Protein AF-A0A7K2YWC9-F1 (afdb_monomer)

Structure (mmCIF, N/CA/C/O backbone):
data_AF-A0A7K2YWC9-F1
#
_entry.id   AF-A0A7K2YWC9-F1
#
loop_
_atom_site.group_PDB
_atom_site.id
_atom_site.type_symbol
_atom_site.label_atom_id
_atom_site.label_alt_id
_atom_site.label_comp_id
_atom_site.label_asym_id
_atom_site.label_entity_id
_atom_site.label_seq_id
_atom_site.pdbx_PDB_ins_code
_atom_site.Cartn_x
_atom_site.Cartn_y
_atom_site.Cartn_z
_atom_site.occupancy
_atom_site.B_iso_or_equiv
_atom_site.auth_seq_id
_atom_site.auth_comp_id
_atom_site.auth_asym_id
_atom_site.auth_atom_id
_atom_site.pdbx_PDB_model_num
ATOM 1 N N . MET A 1 1 ? -4.645 -14.696 -17.230 1.00 41.22 1 MET A N 1
ATOM 2 C CA . MET A 1 1 ? -3.518 -15.244 -16.454 1.00 41.22 1 MET A CA 1
ATOM 3 C C . MET A 1 1 ? -3.202 -14.187 -15.423 1.00 41.22 1 MET A C 1
ATOM 5 O O . MET A 1 1 ? -2.723 -13.139 -15.824 1.00 41.22 1 MET A O 1
ATOM 9 N N . SER A 1 2 ? -3.622 -14.380 -14.171 1.00 47.78 2 SER A N 1
ATOM 10 C CA . SER A 1 2 ? -3.241 -13.473 -13.084 1.00 47.78 2 SER A CA 1
ATOM 11 C C . SER A 1 2 ? -1.740 -13.617 -12.882 1.00 47.78 2 SER A C 1
ATOM 13 O O . SER A 1 2 ? -1.262 -14.718 -12.600 1.00 47.78 2 SER A O 1
ATOM 15 N N . ASP A 1 3 ? -1.012 -12.541 -13.145 1.00 54.66 3 ASP A N 1
ATOM 16 C CA . ASP A 1 3 ? 0.440 -12.462 -13.034 1.00 54.66 3 ASP A CA 1
ATOM 17 C C . ASP A 1 3 ? 0.796 -12.364 -11.543 1.00 54.66 3 ASP A C 1
ATOM 19 O O . ASP A 1 3 ? 1.062 -11.297 -11.001 1.00 54.66 3 ASP A O 1
ATOM 23 N N . ARG A 1 4 ? 0.694 -13.497 -10.834 1.00 62.97 4 ARG A N 1
ATOM 24 C CA . ARG A 1 4 ? 1.035 -13.622 -9.405 1.00 62.97 4 ARG A CA 1
ATOM 25 C C . ARG A 1 4 ? 2.544 -13.749 -9.201 1.00 62.97 4 ARG A C 1
ATOM 27 O O . ARG A 1 4 ? 2.994 -14.558 -8.393 1.00 62.97 4 ARG A O 1
ATOM 34 N N . ASP A 1 5 ? 3.338 -13.013 -9.970 1.00 70.31 5 ASP A N 1
ATOM 35 C CA . ASP A 1 5 ? 4.786 -13.071 -9.851 1.00 70.31 5 ASP A CA 1
ATOM 36 C C . ASP A 1 5 ? 5.206 -12.388 -8.534 1.00 70.31 5 ASP A C 1
ATOM 38 O O . ASP A 1 5 ? 5.090 -11.167 -8.404 1.00 70.31 5 ASP A O 1
ATOM 42 N N . PRO A 1 6 ? 5.727 -13.118 -7.527 1.00 63.03 6 PRO A N 1
ATOM 43 C CA . PRO A 1 6 ? 6.092 -12.528 -6.231 1.00 63.03 6 PRO A CA 1
ATOM 44 C C . PRO A 1 6 ? 7.271 -11.546 -6.343 1.00 63.03 6 PRO A C 1
ATOM 46 O O . PRO A 1 6 ? 7.540 -10.766 -5.429 1.00 63.03 6 PRO A O 1
ATOM 49 N N . ASN A 1 7 ? 7.969 -11.561 -7.483 1.00 75.56 7 ASN A N 1
ATOM 50 C CA . ASN A 1 7 ? 9.014 -10.604 -7.833 1.00 75.56 7 ASN A CA 1
ATOM 51 C C . ASN A 1 7 ? 8.458 -9.284 -8.390 1.00 75.56 7 ASN A C 1
ATOM 53 O O . ASN A 1 7 ? 9.206 -8.307 -8.508 1.00 75.56 7 ASN A O 1
ATOM 57 N N . ALA A 1 8 ? 7.177 -9.244 -8.762 1.00 84.69 8 ALA A N 1
ATOM 58 C CA . ALA A 1 8 ? 6.521 -8.044 -9.262 1.00 84.69 8 ALA A CA 1
ATOM 59 C C . ALA A 1 8 ? 6.224 -7.043 -8.136 1.00 84.69 8 ALA A C 1
ATOM 61 O O . ALA A 1 8 ? 6.131 -5.847 -8.414 1.00 84.69 8 ALA A O 1
ATOM 62 N N . VAL A 1 9 ? 6.141 -7.510 -6.884 1.00 91.06 9 VAL A N 1
ATOM 63 C CA . VAL A 1 9 ? 5.909 -6.684 -5.693 1.00 91.06 9 VAL A CA 1
ATOM 64 C C . VAL A 1 9 ? 7.198 -6.541 -4.883 1.00 91.06 9 VAL A C 1
ATOM 66 O O . VAL A 1 9 ? 7.804 -7.523 -4.455 1.00 91.06 9 VAL A O 1
ATOM 69 N N . VAL A 1 10 ? 7.612 -5.299 -4.651 1.00 92.94 10 VAL A N 1
ATOM 70 C CA . VAL A 1 10 ? 8.792 -4.914 -3.871 1.00 92.94 10 VAL A CA 1
ATOM 71 C C . VAL A 1 10 ? 8.318 -4.226 -2.597 1.00 92.94 10 VAL A C 1
ATOM 73 O O . VAL A 1 10 ? 7.639 -3.207 -2.665 1.00 92.94 10 VAL A O 1
ATOM 76 N N . LEU A 1 11 ? 8.684 -4.731 -1.423 1.00 93.75 11 LEU A N 1
ATOM 77 C CA . LEU A 1 11 ? 8.406 -4.027 -0.171 1.00 93.75 11 LEU A CA 1
ATOM 78 C C . LEU A 1 11 ? 9.482 -2.962 0.062 1.00 93.75 11 LEU A C 1
ATOM 80 O O . LEU A 1 11 ? 10.630 -3.295 0.343 1.00 93.75 11 LEU A O 1
ATOM 84 N N . LEU A 1 12 ? 9.128 -1.686 -0.079 1.00 92.44 12 LEU A N 1
ATOM 85 C CA . LEU A 1 12 ? 10.070 -0.571 0.049 1.00 92.44 12 LEU A CA 1
ATOM 86 C C . LEU A 1 12 ? 10.277 -0.201 1.514 1.00 92.44 12 LEU A C 1
ATOM 88 O O . LEU A 1 12 ? 11.411 -0.119 1.981 1.00 92.44 12 LEU A O 1
ATOM 92 N N . THR A 1 13 ? 9.181 -0.024 2.251 1.00 93.31 13 THR A N 1
ATOM 93 C CA . THR A 1 13 ? 9.216 0.255 3.688 1.00 93.31 13 THR A CA 1
ATOM 94 C C . THR A 1 13 ? 8.144 -0.518 4.426 1.00 93.31 13 THR A C 1
ATOM 96 O O . THR A 1 13 ? 7.063 -0.783 3.904 1.00 93.31 13 THR A O 1
ATOM 99 N N . ASN A 1 14 ? 8.453 -0.871 5.670 1.00 92.19 14 ASN A N 1
ATOM 100 C CA . ASN A 1 14 ? 7.528 -1.538 6.570 1.00 92.19 14 ASN A CA 1
ATOM 101 C C . ASN A 1 14 ? 7.809 -1.058 7.995 1.00 92.19 14 ASN A C 1
ATOM 103 O O . ASN A 1 14 ? 8.750 -1.513 8.645 1.00 92.19 14 ASN A O 1
ATOM 107 N N . ARG A 1 15 ? 7.047 -0.062 8.445 1.00 90.88 15 ARG A N 1
ATOM 108 C CA . ARG A 1 15 ? 7.207 0.552 9.764 1.00 90.88 15 ARG A CA 1
ATOM 109 C C . ARG A 1 15 ? 6.432 -0.235 10.809 1.00 90.88 15 ARG A C 1
ATOM 111 O O . ARG A 1 15 ? 5.474 -0.937 10.502 1.00 90.88 15 ARG A O 1
ATOM 118 N N . THR A 1 16 ? 6.835 -0.109 12.066 1.00 87.88 16 THR A N 1
ATOM 119 C CA . THR A 1 16 ? 6.149 -0.766 13.181 1.00 87.88 16 THR A CA 1
ATOM 120 C C . THR A 1 16 ? 4.715 -0.260 13.290 1.00 87.88 16 THR A C 1
ATOM 122 O O . THR A 1 16 ? 4.476 0.943 13.380 1.00 87.88 16 THR A O 1
ATOM 125 N N . SER A 1 17 ? 3.745 -1.170 13.288 1.00 86.69 17 SER A N 1
ATOM 126 C CA . SER A 1 17 ? 2.332 -0.842 13.495 1.00 86.69 17 SER A CA 1
ATOM 127 C C . SER A 1 17 ? 1.612 -2.026 14.127 1.00 86.69 17 SER A C 1
ATOM 129 O O . SER A 1 17 ? 0.953 -2.822 13.460 1.00 86.69 17 SER A O 1
ATOM 131 N N . SER A 1 18 ? 1.700 -2.116 15.454 1.00 82.94 18 SER A N 1
ATOM 132 C CA . SER A 1 18 ? 1.107 -3.198 16.251 1.00 82.94 18 SER A CA 1
ATOM 133 C C . SER A 1 18 ? -0.414 -3.326 16.107 1.00 82.94 18 SER A C 1
ATOM 135 O O . SER A 1 18 ? -0.955 -4.402 16.333 1.00 82.94 18 SER A O 1
ATOM 137 N N . ARG A 1 19 ? -1.110 -2.253 15.702 1.00 84.25 19 ARG A N 1
ATOM 138 C CA . ARG A 1 19 ? -2.569 -2.244 15.489 1.00 84.25 19 ARG A CA 1
ATOM 139 C C . ARG A 1 19 ? -3.013 -3.137 14.323 1.00 84.25 19 ARG A C 1
ATOM 141 O O . ARG A 1 19 ? -4.112 -3.683 14.367 1.00 84.25 19 ARG A O 1
ATOM 148 N N . ILE A 1 20 ? -2.174 -3.257 13.296 1.00 87.62 20 ILE A N 1
ATOM 149 C CA . ILE A 1 20 ? -2.504 -3.926 12.027 1.00 87.62 20 ILE A CA 1
ATOM 150 C C . ILE A 1 20 ? -1.597 -5.131 11.740 1.00 87.62 20 ILE A C 1
ATOM 152 O O . ILE A 1 20 ? -1.971 -5.999 10.958 1.00 87.62 20 ILE A O 1
ATOM 156 N N . SER A 1 21 ? -0.452 -5.211 12.423 1.00 88.62 21 SER A N 1
ATOM 157 C CA . SER A 1 21 ? 0.516 -6.305 12.338 1.00 88.62 21 SER A CA 1
ATOM 158 C C . SER A 1 21 ? -0.039 -7.623 12.876 1.00 88.62 21 SER A C 1
ATOM 160 O O . SER A 1 21 ? -0.659 -7.655 13.942 1.00 88.62 21 SER A O 1
ATOM 162 N N . THR A 1 22 ? 0.281 -8.732 12.204 1.00 85.38 22 THR A N 1
ATOM 163 C CA . THR A 1 22 ? -0.023 -10.077 12.718 1.00 85.38 22 THR A CA 1
ATOM 164 C C . THR A 1 22 ? 0.804 -10.477 13.948 1.00 85.38 22 THR A C 1
ATOM 166 O O . THR A 1 22 ? 0.391 -11.359 14.698 1.00 85.38 22 THR A O 1
ATOM 169 N N . SER A 1 23 ? 1.967 -9.855 14.165 1.00 78.81 23 SER A N 1
ATOM 170 C CA . SER A 1 23 ? 2.953 -10.243 15.193 1.00 78.81 23 SER A CA 1
ATOM 171 C C . SER A 1 23 ? 3.300 -9.104 16.162 1.00 78.81 23 SER A C 1
ATOM 173 O O . SER A 1 23 ? 4.221 -9.230 16.966 1.00 78.81 23 SER A O 1
ATOM 175 N N . GLY A 1 24 ? 2.565 -7.987 16.110 1.00 75.62 24 GLY A N 1
ATOM 176 C CA . GLY A 1 24 ? 2.771 -6.829 16.988 1.00 75.62 24 GLY A CA 1
ATOM 177 C C . GLY A 1 24 ? 4.020 -5.993 16.669 1.00 75.62 24 GLY A C 1
ATOM 178 O O . GLY A 1 24 ? 4.391 -5.137 17.471 1.00 75.62 24 GLY A O 1
ATOM 179 N N . GLY A 1 25 ? 4.654 -6.228 15.516 1.00 84.19 25 GLY A N 1
ATOM 180 C CA . GLY A 1 25 ? 5.875 -5.560 15.064 1.00 84.19 25 GLY A CA 1
ATOM 181 C C . GLY A 1 25 ? 5.656 -4.770 13.764 1.00 84.19 25 GLY A C 1
ATOM 182 O O . GLY A 1 25 ? 4.822 -3.856 13.759 1.00 84.19 25 GLY A O 1
ATOM 183 N N . PRO A 1 26 ? 6.399 -5.058 12.676 1.00 88.50 26 PRO A N 1
ATOM 184 C CA . PRO A 1 26 ? 6.203 -4.389 11.389 1.00 88.50 26 PRO A CA 1
ATOM 185 C C . PRO A 1 26 ? 4.749 -4.506 10.906 1.00 88.50 26 PRO A C 1
ATOM 187 O O . PRO A 1 26 ? 4.088 -5.514 11.158 1.00 88.50 26 PRO A O 1
ATOM 190 N N . ALA A 1 27 ? 4.245 -3.454 10.258 1.00 89.69 27 ALA A N 1
ATOM 191 C CA . ALA A 1 27 ? 2.861 -3.322 9.811 1.00 89.69 27 ALA A CA 1
ATOM 192 C C . ALA A 1 27 ? 2.399 -4.509 8.961 1.00 89.69 27 ALA A C 1
ATOM 194 O O . ALA A 1 27 ? 1.301 -5.016 9.176 1.00 89.69 27 ALA A O 1
ATOM 195 N N . LEU A 1 28 ? 3.243 -4.943 8.023 1.00 90.62 28 LEU A N 1
ATOM 196 C CA . LEU A 1 28 ? 2.999 -6.113 7.185 1.00 90.62 28 LEU A CA 1
ATOM 197 C C . LEU A 1 28 ? 3.742 -7.350 7.723 1.00 90.62 28 LEU A C 1
ATOM 199 O O . LEU A 1 28 ? 4.880 -7.199 8.184 1.00 90.62 28 LEU A O 1
ATOM 203 N N . PRO A 1 29 ? 3.156 -8.555 7.596 1.00 93.69 29 PRO A N 1
ATOM 204 C CA . PRO A 1 29 ? 1.845 -8.814 6.995 1.00 93.69 29 PRO A CA 1
ATOM 205 C C . PRO A 1 29 ? 0.685 -8.358 7.894 1.00 93.69 29 PRO A C 1
ATOM 207 O O . PRO A 1 29 ? 0.766 -8.410 9.128 1.00 93.69 29 PRO A O 1
ATOM 210 N N . LEU A 1 30 ? -0.388 -7.895 7.249 1.00 92.25 30 LEU A N 1
ATOM 211 C CA . LEU A 1 30 ? -1.623 -7.517 7.924 1.00 92.25 30 LEU A CA 1
ATOM 212 C C . LEU A 1 30 ? -2.282 -8.750 8.540 1.00 92.25 30 LEU A C 1
ATOM 214 O O . LEU A 1 30 ? -2.325 -9.813 7.920 1.00 92.25 30 LEU A O 1
ATOM 218 N N . ARG A 1 31 ? -2.845 -8.592 9.739 1.00 90.50 31 ARG A N 1
ATOM 219 C CA . ARG A 1 31 ? -3.710 -9.619 10.333 1.00 90.50 31 ARG A CA 1
ATOM 220 C C . ARG A 1 31 ? -5.027 -9.761 9.561 1.00 90.50 31 ARG A C 1
ATOM 222 O O . ARG A 1 31 ? -5.475 -8.837 8.880 1.00 90.50 31 ARG A O 1
ATOM 229 N N . ASP A 1 32 ? -5.666 -10.912 9.709 1.00 88.00 32 ASP A N 1
ATOM 230 C CA . ASP A 1 32 ? -6.983 -11.195 9.148 1.00 88.00 32 ASP A CA 1
ATOM 231 C C . ASP A 1 32 ? -8.111 -10.350 9.775 1.00 88.00 32 ASP A C 1
ATOM 233 O O . ASP A 1 32 ? -7.954 -9.708 10.816 1.00 88.00 32 ASP A O 1
ATOM 237 N N . ALA A 1 33 ? -9.262 -10.338 9.092 1.00 87.56 33 ALA A N 1
ATOM 238 C CA . ALA A 1 33 ? -1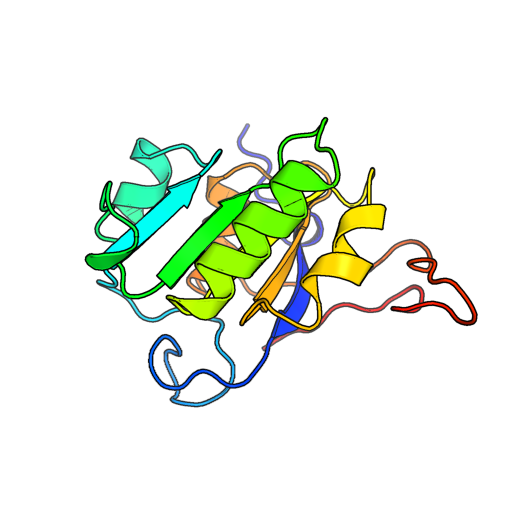0.516 -9.712 9.529 1.00 87.56 33 ALA A CA 1
ATOM 239 C C . ALA A 1 33 ? -10.470 -8.192 9.812 1.00 87.56 33 ALA A C 1
ATOM 241 O O . ALA A 1 33 ? -11.399 -7.653 10.415 1.00 87.56 33 ALA A O 1
ATOM 242 N N . LEU A 1 34 ? -9.433 -7.485 9.352 1.00 92.88 34 LEU A N 1
ATOM 243 C CA . LEU A 1 34 ? -9.357 -6.024 9.429 1.00 92.88 34 LEU A CA 1
ATOM 244 C C . LEU A 1 34 ? -10.447 -5.344 8.594 1.00 92.88 34 LEU A C 1
ATOM 246 O O . LEU A 1 34 ? -10.849 -5.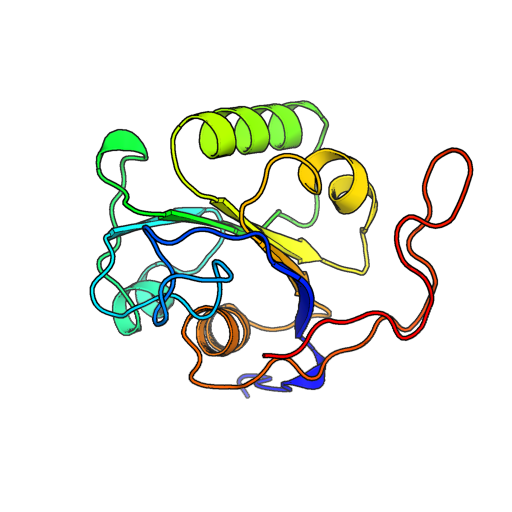847 7.542 1.00 92.88 34 LEU A O 1
ATOM 250 N N . ARG A 1 35 ? -10.876 -4.157 9.033 1.00 95.81 35 ARG A N 1
ATOM 251 C CA . ARG A 1 35 ? -11.669 -3.239 8.209 1.00 95.81 35 ARG A CA 1
ATOM 252 C C . ARG A 1 35 ? -10.724 -2.428 7.329 1.00 95.81 35 ARG A C 1
ATOM 254 O O . ARG A 1 35 ? -9.882 -1.700 7.851 1.00 95.81 35 ARG A O 1
ATOM 261 N N . VAL A 1 36 ? -10.834 -2.562 6.013 1.00 95.50 36 VAL A N 1
ATOM 262 C CA . VAL A 1 36 ? -9.911 -1.943 5.055 1.00 95.50 36 VAL A CA 1
ATOM 263 C C . VAL A 1 36 ? -10.653 -0.930 4.204 1.00 95.50 36 VAL A C 1
ATOM 265 O O . VAL A 1 36 ? -11.637 -1.267 3.549 1.00 95.50 36 VAL A O 1
ATOM 268 N N . TYR A 1 37 ? -10.156 0.301 4.189 1.00 96.44 37 TYR A N 1
ATOM 269 C CA . TYR A 1 37 ? -10.545 1.283 3.184 1.00 96.44 37 TYR A CA 1
ATOM 270 C C . TYR A 1 37 ? -9.647 1.121 1.958 1.00 96.44 37 TYR A C 1
ATOM 272 O O . TYR A 1 37 ? -8.429 1.058 2.112 1.00 96.44 37 TYR A O 1
ATOM 280 N N . THR A 1 38 ? -10.217 1.039 0.757 1.00 95.31 38 THR A N 1
ATOM 281 C CA . THR A 1 38 ? -9.447 0.802 -0.473 1.00 95.31 38 THR A CA 1
ATOM 282 C C . THR A 1 38 ? -9.665 1.891 -1.512 1.00 95.31 38 THR A C 1
ATOM 284 O O . THR A 1 38 ? -10.812 2.212 -1.814 1.00 95.31 38 THR A O 1
ATOM 287 N N . GLU A 1 39 ? -8.593 2.364 -2.150 1.00 93.50 39 GLU A N 1
ATOM 288 C CA . GLU A 1 39 ? -8.678 3.217 -3.345 1.00 93.50 39 GLU A CA 1
ATOM 289 C C . GLU A 1 39 ? -7.886 2.612 -4.500 1.00 93.50 39 GLU A C 1
ATOM 291 O O . GLU A 1 39 ? -6.771 2.125 -4.313 1.00 93.50 39 GLU A O 1
ATOM 296 N N . HIS A 1 40 ? -8.485 2.634 -5.696 1.00 91.88 40 HIS A N 1
ATOM 297 C CA . HIS A 1 40 ? -7.922 2.080 -6.936 1.00 91.88 40 HIS A CA 1
ATOM 298 C C . HIS A 1 40 ? -7.490 0.602 -6.862 1.00 91.88 40 HIS A C 1
ATOM 300 O O . HIS A 1 40 ? -6.719 0.142 -7.701 1.00 91.88 40 HIS A O 1
ATOM 306 N N . VAL A 1 41 ? -8.021 -0.137 -5.888 1.00 92.44 41 VAL A N 1
ATOM 307 C CA . VAL A 1 41 ? -7.934 -1.595 -5.759 1.00 92.44 41 VAL A CA 1
ATOM 308 C C . VAL A 1 41 ? -9.333 -2.157 -5.999 1.00 92.44 41 VAL A C 1
ATOM 310 O O . VAL A 1 41 ? -10.310 -1.607 -5.486 1.00 92.44 41 VAL A O 1
ATOM 313 N N . ASP A 1 42 ? -9.454 -3.242 -6.764 1.00 92.56 42 ASP A N 1
ATOM 314 C CA . ASP A 1 42 ? -10.737 -3.906 -6.987 1.00 92.56 42 ASP A CA 1
ATOM 315 C C . ASP A 1 42 ? -11.335 -4.401 -5.658 1.00 92.56 42 ASP A C 1
ATOM 317 O O . ASP A 1 42 ? -10.821 -5.314 -5.002 1.00 92.56 42 ASP A O 1
ATOM 321 N N . THR A 1 43 ? -12.466 -3.806 -5.274 1.00 92.69 43 THR A N 1
ATOM 322 C CA . THR A 1 43 ? -13.180 -4.122 -4.034 1.00 92.69 43 THR A CA 1
ATOM 323 C C . THR A 1 43 ? -13.565 -5.597 -3.939 1.00 92.69 43 THR A C 1
ATOM 325 O O . THR A 1 43 ? -13.434 -6.187 -2.873 1.00 92.69 43 THR A O 1
ATOM 328 N N . LYS A 1 44 ? -13.954 -6.244 -5.046 1.00 93.00 44 LYS A N 1
ATOM 329 C CA . LYS A 1 44 ? -14.335 -7.668 -5.047 1.00 93.00 44 LYS A CA 1
ATOM 330 C C . LYS A 1 44 ? -13.143 -8.585 -4.815 1.00 93.00 44 LYS A C 1
ATOM 332 O O . LYS A 1 44 ? -13.321 -9.735 -4.405 1.00 93.00 44 LYS A O 1
ATOM 337 N N . VAL A 1 45 ? -11.938 -8.129 -5.153 1.00 93.38 45 VAL A N 1
ATOM 338 C CA . VAL A 1 45 ? -10.705 -8.840 -4.814 1.00 93.38 45 VAL A CA 1
ATOM 339 C C . VAL A 1 45 ? -10.386 -8.597 -3.342 1.00 93.38 45 VAL A C 1
ATOM 341 O O . VAL A 1 45 ? -10.206 -9.568 -2.613 1.00 93.38 45 VAL A O 1
ATOM 344 N N . ALA A 1 46 ? -10.411 -7.343 -2.882 1.00 92.88 46 ALA A N 1
ATOM 345 C CA . ALA A 1 46 ? -10.120 -6.968 -1.495 1.00 92.88 46 ALA A CA 1
ATOM 346 C C . ALA A 1 46 ? -11.049 -7.641 -0.463 1.00 92.88 46 ALA A C 1
ATOM 348 O O . ALA A 1 46 ? -10.578 -8.115 0.573 1.00 92.88 46 ALA A O 1
ATOM 349 N N . GLU A 1 47 ? -12.339 -7.791 -0.777 1.00 94.69 47 GLU A N 1
ATOM 350 C CA . GLU A 1 47 ? -13.337 -8.496 0.047 1.00 94.69 47 GLU A CA 1
ATOM 351 C C . GLU A 1 47 ? -12.981 -9.971 0.325 1.00 94.69 47 GLU A C 1
ATOM 353 O O . GLU A 1 47 ? -13.492 -10.574 1.266 1.00 94.69 47 GLU A O 1
ATOM 358 N N . ARG A 1 48 ? -12.079 -10.578 -0.460 1.00 93.31 48 ARG A N 1
ATOM 359 C CA . ARG A 1 48 ? -11.589 -11.955 -0.234 1.00 93.31 48 ARG A CA 1
ATOM 360 C C . ARG A 1 48 ? -10.503 -12.045 0.840 1.00 93.31 48 ARG A C 1
ATOM 362 O O . ARG A 1 48 ? -10.081 -13.153 1.187 1.00 93.31 48 ARG A O 1
ATOM 369 N N . TYR A 1 49 ? -9.995 -10.904 1.298 1.00 92.88 49 TYR A N 1
ATOM 370 C CA . TYR A 1 49 ? -8.900 -10.798 2.262 1.00 92.88 49 TYR A CA 1
ATOM 371 C C . TYR A 1 49 ? -9.351 -10.109 3.550 1.00 92.88 49 TYR A C 1
ATOM 373 O O . TYR A 1 49 ? -8.892 -10.482 4.628 1.00 92.88 49 TYR A O 1
ATOM 381 N N . ALA A 1 50 ? -10.250 -9.128 3.446 1.00 94.06 50 ALA A N 1
ATOM 382 C CA . ALA A 1 50 ? -10.641 -8.276 4.559 1.00 94.06 50 ALA A CA 1
ATOM 383 C C . ALA A 1 50 ? -12.072 -7.733 4.420 1.00 94.06 50 ALA A C 1
ATOM 385 O O . ALA A 1 50 ? -12.740 -7.936 3.408 1.00 94.06 50 ALA A O 1
ATOM 386 N N . ILE A 1 51 ? -12.544 -7.025 5.447 1.00 95.75 51 ILE A N 1
ATOM 387 C CA . ILE A 1 51 ? -13.854 -6.368 5.442 1.00 95.75 51 ILE A CA 1
ATOM 388 C C . ILE A 1 51 ? -13.686 -4.997 4.786 1.00 95.75 51 ILE A C 1
ATOM 390 O O . ILE A 1 51 ? -13.107 -4.100 5.395 1.00 95.75 51 ILE A O 1
ATOM 394 N N . VAL A 1 52 ? -14.178 -4.810 3.561 1.00 95.50 52 VAL A N 1
ATOM 395 C CA . VAL A 1 52 ? -14.051 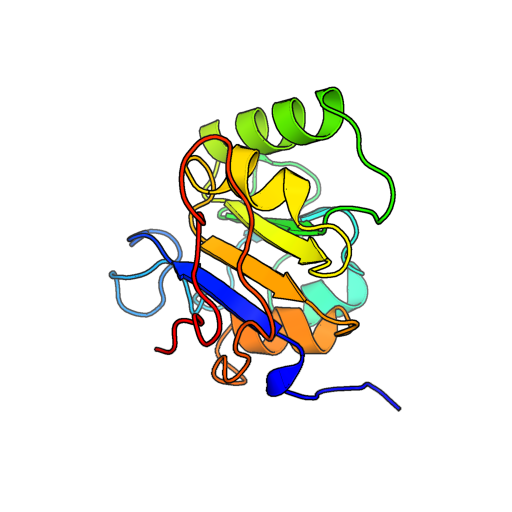-3.509 2.889 1.00 95.50 52 VAL A CA 1
ATOM 396 C C . VAL A 1 52 ? -15.059 -2.512 3.458 1.00 95.50 52 VAL A C 1
ATOM 398 O O . VAL A 1 52 ? -16.248 -2.808 3.581 1.00 95.50 52 VAL A O 1
ATOM 401 N N . VAL A 1 53 ? -14.571 -1.324 3.810 1.00 96.12 53 VAL A N 1
ATOM 402 C CA . VAL A 1 53 ? -15.381 -0.189 4.266 1.00 96.12 53 VAL A CA 1
ATOM 403 C C . VAL A 1 53 ? -15.240 0.982 3.299 1.00 96.12 53 VAL A C 1
ATOM 405 O O . VAL A 1 53 ? -14.209 1.146 2.652 1.00 96.12 53 VAL A O 1
ATOM 408 N N . THR A 1 54 ? -16.283 1.803 3.197 1.00 91.94 54 THR A N 1
ATOM 409 C CA . THR A 1 54 ? -16.326 2.955 2.280 1.00 91.94 54 THR A CA 1
ATOM 410 C C . THR A 1 54 ? -15.860 4.258 2.918 1.00 91.94 54 THR A C 1
ATOM 412 O O . THR A 1 54 ? -15.621 5.222 2.205 1.00 91.94 54 THR A O 1
ATOM 415 N N . GLU A 1 55 ? -15.730 4.295 4.243 1.00 93.31 55 GLU A N 1
ATOM 416 C CA . GLU A 1 55 ? -15.330 5.478 5.002 1.00 93.31 55 GLU A CA 1
ATOM 417 C C . GLU A 1 55 ? -14.004 5.212 5.714 1.00 93.31 55 GLU A C 1
ATOM 419 O O . GLU A 1 55 ? -13.852 4.205 6.410 1.00 93.31 55 GLU A O 1
ATOM 424 N N . VAL A 1 56 ? -13.053 6.141 5.590 1.00 93.19 56 VAL A N 1
ATOM 425 C CA . VAL A 1 56 ? -11.733 6.045 6.244 1.00 93.19 56 VAL A CA 1
ATOM 426 C C . VAL A 1 56 ? -11.873 5.966 7.768 1.00 93.19 56 VAL A C 1
ATOM 428 O O . VAL A 1 56 ? -11.122 5.249 8.423 1.00 93.19 56 VAL A O 1
ATOM 431 N N . ALA A 1 57 ? -12.861 6.661 8.339 1.00 92.00 57 ALA A N 1
ATOM 432 C CA . ALA A 1 57 ? -13.114 6.680 9.780 1.00 92.00 57 ALA A CA 1
ATOM 433 C C . ALA A 1 57 ? -13.494 5.304 10.360 1.00 92.00 57 ALA A C 1
ATOM 435 O O . ALA A 1 57 ? -13.231 5.044 11.533 1.00 92.00 57 ALA A O 1
ATOM 436 N N . ASP A 1 58 ? -14.076 4.422 9.543 1.00 92.94 58 ASP A N 1
ATOM 437 C CA . ASP A 1 58 ? -14.476 3.070 9.943 1.00 92.94 58 ASP A CA 1
ATOM 438 C C . ASP A 1 58 ? -13.392 2.015 9.669 1.00 92.94 58 ASP A C 1
ATOM 440 O O . ASP A 1 58 ? -13.613 0.825 9.928 1.00 92.94 58 ASP A O 1
ATOM 444 N N . ALA A 1 59 ? -12.252 2.424 9.107 1.00 95.50 59 ALA A N 1
ATOM 445 C CA . ALA A 1 59 ? -11.171 1.539 8.705 1.00 95.50 59 ALA A CA 1
ATOM 446 C C . ALA A 1 59 ? -10.132 1.355 9.818 1.00 95.50 59 ALA A C 1
ATOM 448 O O . ALA A 1 59 ? -9.751 2.286 10.527 1.00 95.50 59 ALA A O 1
ATOM 449 N N . ASP A 1 60 ? -9.613 0.137 9.935 1.00 94.44 60 ASP A N 1
ATOM 450 C CA . ASP A 1 60 ? -8.424 -0.149 10.736 1.00 94.44 60 ASP A CA 1
ATOM 451 C C . ASP A 1 60 ? -7.135 0.194 9.980 1.00 94.44 60 ASP A C 1
ATOM 453 O O . ASP A 1 60 ? -6.115 0.510 10.598 1.00 94.44 60 ASP A O 1
ATOM 457 N N . VAL A 1 61 ? -7.182 0.102 8.648 1.00 95.50 61 VAL A N 1
ATOM 458 C CA . VAL A 1 61 ? -6.071 0.361 7.729 1.00 95.50 61 VAL A CA 1
ATOM 459 C C . VAL A 1 61 ? -6.610 0.859 6.386 1.00 95.50 61 VAL A C 1
ATOM 461 O O . VAL A 1 61 ? -7.651 0.396 5.918 1.00 95.50 61 VAL A O 1
ATOM 464 N N . ALA A 1 62 ? -5.894 1.778 5.746 1.00 96.25 62 ALA A N 1
ATOM 465 C CA . ALA A 1 62 ? -6.156 2.175 4.366 1.00 96.25 62 ALA A CA 1
ATOM 466 C C . ALA A 1 62 ? -5.169 1.479 3.418 1.00 96.25 62 ALA A C 1
ATOM 468 O O . ALA A 1 62 ? -3.964 1.487 3.664 1.00 96.25 62 ALA A O 1
ATOM 469 N N . LEU A 1 63 ? -5.669 0.885 2.336 1.00 95.56 63 LEU A N 1
ATOM 470 C CA . LEU A 1 63 ? -4.883 0.308 1.250 1.00 95.56 63 LEU A CA 1
ATOM 471 C C . LEU A 1 63 ? -5.114 1.131 -0.019 1.00 95.56 63 LEU A C 1
ATOM 473 O O . LEU A 1 63 ? -6.163 1.038 -0.655 1.00 95.56 63 LEU A O 1
ATOM 477 N N . LEU A 1 64 ? -4.131 1.943 -0.383 1.00 94.81 64 LEU A N 1
ATOM 478 C CA . LEU A 1 64 ? -4.271 2.925 -1.454 1.00 94.81 64 LEU A CA 1
ATOM 479 C C . LEU A 1 64 ? -3.328 2.566 -2.597 1.00 94.81 64 LEU A C 1
ATOM 481 O O . LEU A 1 64 ? -2.110 2.533 -2.414 1.00 94.81 64 LEU A O 1
ATOM 485 N N . ARG A 1 65 ? -3.871 2.296 -3.786 1.00 92.94 65 ARG A N 1
ATOM 486 C CA . ARG A 1 65 ? -3.065 2.119 -4.995 1.00 92.94 65 ARG A CA 1
ATOM 487 C C . ARG A 1 65 ? -2.988 3.443 -5.737 1.00 92.94 65 ARG A C 1
ATOM 489 O O . ARG A 1 65 ? -4.008 4.015 -6.098 1.00 92.94 65 ARG A O 1
ATOM 496 N N . LEU A 1 66 ? -1.779 3.932 -5.990 1.00 90.44 66 LEU A N 1
ATOM 497 C CA . LEU A 1 66 ? -1.631 5.170 -6.742 1.00 90.44 66 LEU A CA 1
ATOM 498 C C . LEU A 1 66 ? -1.998 4.923 -8.211 1.00 90.44 66 LEU A C 1
ATOM 500 O O . LEU A 1 66 ? -1.479 3.981 -8.825 1.00 90.44 66 LEU A O 1
ATOM 504 N N . PRO A 1 67 ? -2.855 5.765 -8.809 1.00 84.44 67 PRO A N 1
ATOM 505 C CA . PRO A 1 67 ? -3.127 5.691 -10.233 1.00 84.44 67 PRO A CA 1
ATOM 506 C C . PRO A 1 67 ? -1.877 6.086 -11.028 1.00 84.44 67 PRO A C 1
ATOM 508 O O . PRO A 1 67 ? -1.035 6.859 -10.569 1.00 84.44 67 PRO A O 1
ATOM 511 N N . GLY A 1 68 ? -1.765 5.599 -12.268 1.00 73.44 68 GLY A N 1
ATOM 512 C CA . GLY A 1 68 ? -0.604 5.888 -13.118 1.00 73.44 68 GLY A CA 1
ATOM 513 C C . GLY A 1 68 ? -0.370 7.388 -13.345 1.00 73.44 68 GLY A C 1
ATOM 514 O O . GLY A 1 68 ? 0.776 7.814 -13.468 1.00 73.44 68 GLY A O 1
ATOM 515 N N . ALA A 1 69 ? -1.428 8.204 -13.362 1.00 76.00 69 ALA A N 1
ATOM 516 C CA . ALA A 1 69 ? -1.345 9.662 -13.367 1.00 76.00 69 ALA A CA 1
ATOM 517 C C . ALA A 1 69 ? -1.857 10.217 -12.031 1.00 76.00 69 ALA A C 1
ATOM 519 O O . ALA A 1 69 ? -3.041 10.101 -11.731 1.00 76.00 69 ALA A O 1
ATOM 520 N N . HIS A 1 70 ? -0.960 10.833 -11.267 1.00 80.75 70 HIS A N 1
ATOM 521 C CA . HIS A 1 70 ? -1.232 11.504 -9.998 1.00 80.75 70 HIS A CA 1
ATOM 522 C C . HIS A 1 70 ? -0.456 12.828 -9.962 1.00 80.75 70 HIS A C 1
ATOM 524 O O . HIS A 1 70 ? 0.585 12.964 -10.607 1.00 80.75 70 HIS A O 1
ATOM 530 N N . GLY A 1 71 ? -0.987 13.819 -9.250 1.00 84.00 71 GLY A N 1
ATOM 531 C CA . GLY A 1 71 ? -0.325 15.103 -9.003 1.00 84.00 71 GLY A CA 1
ATOM 532 C C . GLY A 1 71 ? -0.122 15.330 -7.508 1.00 84.00 71 GLY A C 1
ATOM 533 O O . GLY A 1 71 ? -0.563 14.516 -6.703 1.00 84.00 71 GLY A O 1
ATOM 534 N N . GLY A 1 72 ? 0.487 16.459 -7.133 1.00 84.44 72 GLY A N 1
ATOM 535 C CA . GLY A 1 72 ? 0.756 16.785 -5.723 1.00 84.44 72 GLY A CA 1
ATOM 536 C C . GLY A 1 72 ? -0.487 16.716 -4.829 1.00 84.44 72 GLY A C 1
ATOM 537 O O . GLY A 1 72 ? -0.433 16.110 -3.771 1.00 84.44 72 GLY A O 1
ATOM 538 N N . ALA A 1 73 ? -1.639 17.193 -5.312 1.00 87.50 73 ALA A N 1
ATOM 539 C CA . ALA A 1 73 ? -2.893 17.145 -4.554 1.00 87.50 73 ALA A CA 1
ATOM 540 C C . ALA A 1 73 ? -3.353 15.719 -4.188 1.00 87.50 73 ALA A C 1
ATOM 542 O O . ALA A 1 73 ? -4.011 15.531 -3.169 1.00 87.50 73 ALA A O 1
ATOM 543 N N . GLU A 1 74 ? -3.020 14.716 -5.008 1.00 89.75 74 GLU A N 1
ATOM 544 C CA . GLU A 1 74 ? -3.325 13.314 -4.695 1.00 89.75 74 GLU A CA 1
ATOM 545 C C . GLU A 1 74 ? -2.393 12.784 -3.600 1.00 89.75 74 GLU A C 1
ATOM 547 O O . GLU A 1 74 ? -2.829 12.078 -2.696 1.00 89.75 74 GLU A O 1
ATOM 552 N N . LEU A 1 75 ? -1.115 13.169 -3.646 1.00 90.00 75 LEU A N 1
ATOM 553 C CA . LEU A 1 75 ? -0.142 12.811 -2.615 1.00 90.00 75 LEU A CA 1
ATOM 554 C C . LEU A 1 75 ? -0.509 13.450 -1.274 1.00 90.00 75 LEU A C 1
ATOM 556 O O . LEU A 1 75 ? -0.541 12.744 -0.270 1.00 90.00 75 LEU A O 1
ATOM 560 N N . ASP A 1 76 ? -0.878 14.733 -1.272 1.00 91.62 76 ASP A N 1
ATOM 561 C CA . ASP A 1 76 ? -1.354 15.443 -0.079 1.00 91.62 76 ASP A CA 1
ATOM 562 C C . ASP A 1 76 ? -2.561 14.725 0.542 1.00 91.62 76 ASP A C 1
ATOM 564 O O . ASP A 1 76 ? -2.602 14.476 1.746 1.00 91.62 76 ASP A O 1
ATOM 568 N N . ARG A 1 77 ? -3.511 14.285 -0.293 1.00 92.00 77 ARG A N 1
ATOM 569 C CA . ARG A 1 77 ? -4.686 13.535 0.164 1.00 92.00 77 ARG A CA 1
ATOM 570 C C . ARG A 1 77 ? -4.313 12.189 0.791 1.00 92.00 77 ARG A C 1
ATOM 572 O O . ARG A 1 77 ? -4.880 11.809 1.814 1.00 92.00 77 ARG A O 1
ATOM 579 N N . ILE A 1 78 ? -3.368 11.459 0.201 1.00 92.62 78 ILE A N 1
ATOM 580 C CA . ILE A 1 78 ? -2.866 10.197 0.766 1.00 92.62 78 ILE A CA 1
ATOM 581 C C . ILE A 1 78 ? -2.182 10.452 2.114 1.00 92.62 78 ILE A C 1
ATOM 583 O O . ILE A 1 78 ? -2.368 9.675 3.052 1.00 92.62 78 ILE A O 1
ATOM 587 N N . VAL A 1 79 ? -1.424 11.544 2.234 1.00 93.19 79 VAL A N 1
ATOM 588 C CA . VAL A 1 79 ? -0.794 11.961 3.493 1.00 93.19 79 VAL A CA 1
ATOM 589 C C . VAL A 1 79 ? -1.848 12.274 4.562 1.00 93.19 79 VAL A C 1
ATOM 591 O O . VAL A 1 79 ? -1.710 11.807 5.694 1.00 93.19 79 VAL A O 1
ATOM 594 N N . ASP A 1 80 ? -2.934 12.964 4.210 1.00 93.62 80 ASP A N 1
ATOM 595 C CA . ASP A 1 80 ? -4.049 13.242 5.126 1.00 93.62 80 ASP A CA 1
ATOM 596 C C . ASP A 1 80 ? -4.736 11.952 5.617 1.00 93.62 80 ASP A C 1
ATOM 598 O O . ASP A 1 80 ? -5.051 11.803 6.805 1.00 93.62 80 ASP A O 1
ATOM 602 N N . ILE A 1 81 ? -4.925 10.969 4.728 1.00 93.62 81 ILE A N 1
ATOM 603 C CA . ILE A 1 81 ? -5.459 9.649 5.103 1.00 93.62 81 ILE A CA 1
ATOM 604 C C . ILE A 1 81 ? -4.486 8.931 6.046 1.00 93.62 81 ILE A C 1
ATOM 606 O O . ILE A 1 81 ? -4.906 8.406 7.081 1.00 93.62 81 ILE A O 1
ATOM 610 N N . ALA A 1 82 ? -3.186 8.963 5.738 1.00 92.88 82 ALA A N 1
ATOM 611 C CA . ALA A 1 82 ? -2.136 8.356 6.553 1.00 92.88 82 ALA A CA 1
ATOM 612 C C . ALA A 1 82 ? -1.999 8.987 7.947 1.00 92.88 82 ALA A C 1
ATOM 614 O O . ALA A 1 82 ? -1.573 8.312 8.887 1.00 92.88 82 ALA A O 1
ATOM 615 N N . ALA A 1 83 ? -2.404 10.249 8.107 1.00 92.69 83 ALA A N 1
ATOM 616 C CA . ALA A 1 83 ? -2.508 10.903 9.407 1.00 92.69 83 ALA A CA 1
ATOM 617 C C . ALA A 1 83 ? -3.710 10.411 10.237 1.00 92.69 83 ALA A C 1
ATOM 619 O O . ALA A 1 83 ? -3.697 10.522 11.464 1.00 92.69 83 ALA A O 1
ATOM 620 N N . THR A 1 84 ? -4.736 9.851 9.590 1.00 93.06 84 THR A N 1
ATOM 621 C CA . THR A 1 84 ? -5.971 9.383 10.239 1.00 93.06 84 THR A CA 1
ATOM 622 C C . THR A 1 84 ? -5.892 7.902 10.613 1.00 93.06 84 THR A C 1
ATOM 624 O O . THR A 1 84 ? -6.199 7.522 11.746 1.00 93.06 84 THR A O 1
ATOM 627 N N . VAL A 1 85 ? -5.464 7.054 9.673 1.00 94.75 85 VAL A N 1
ATOM 628 C CA . VAL A 1 85 ? -5.345 5.600 9.854 1.00 94.75 85 VAL A CA 1
ATOM 629 C C . VAL A 1 85 ? -4.013 5.084 9.304 1.00 94.75 85 VAL A C 1
ATOM 631 O O . VAL A 1 85 ? -3.484 5.642 8.338 1.00 94.75 85 VAL A O 1
ATOM 634 N N . PRO A 1 86 ? -3.461 3.988 9.867 1.00 94.62 86 PRO A N 1
ATOM 635 C CA . PRO A 1 86 ? -2.322 3.307 9.266 1.00 94.62 86 PRO A CA 1
ATOM 636 C C . PRO A 1 86 ? -2.579 3.048 7.779 1.00 94.62 86 PRO A C 1
ATOM 638 O O . PRO A 1 86 ? -3.605 2.477 7.416 1.00 94.62 86 PRO A O 1
ATOM 641 N N . THR A 1 87 ? -1.662 3.490 6.922 1.00 95.62 87 THR A N 1
ATOM 642 C CA . THR A 1 87 ? -1.853 3.442 5.467 1.00 95.62 87 THR A CA 1
ATOM 643 C C . THR A 1 87 ? -0.780 2.593 4.802 1.00 95.62 87 THR A C 1
ATOM 645 O O . THR A 1 87 ? 0.410 2.746 5.081 1.00 95.62 87 THR A O 1
ATOM 648 N N . VAL A 1 88 ? -1.208 1.691 3.929 1.00 95.56 88 VAL A N 1
ATOM 649 C CA . VAL A 1 88 ? -0.372 0.878 3.051 1.00 95.56 88 VAL A CA 1
ATOM 650 C C . VAL A 1 88 ? -0.558 1.419 1.641 1.00 95.56 88 VAL A C 1
ATOM 652 O O . VAL A 1 88 ? -1.635 1.265 1.065 1.00 95.56 88 VAL A O 1
ATOM 655 N N . ALA A 1 89 ? 0.465 2.070 1.088 1.00 95.19 89 ALA A N 1
ATOM 656 C CA . ALA A 1 89 ? 0.383 2.599 -0.271 1.00 95.19 89 ALA A CA 1
ATOM 657 C C . ALA A 1 89 ? 1.119 1.698 -1.266 1.00 95.19 89 ALA A C 1
ATOM 659 O O . ALA A 1 89 ? 2.184 1.148 -0.969 1.00 95.19 89 ALA A O 1
ATOM 660 N N . VAL A 1 90 ? 0.537 1.557 -2.454 1.00 94.38 90 VAL A N 1
ATOM 661 C CA . VAL A 1 90 ? 1.042 0.733 -3.553 1.00 94.38 90 VAL A CA 1
ATOM 662 C C . VAL A 1 90 ? 1.363 1.651 -4.722 1.00 94.38 90 VAL A C 1
ATOM 664 O O . VAL A 1 90 ? 0.474 2.297 -5.276 1.00 94.38 90 VAL A O 1
ATOM 667 N N . ILE A 1 91 ? 2.636 1.712 -5.091 1.00 92.50 91 ILE A N 1
ATOM 668 C CA . ILE A 1 91 ? 3.174 2.654 -6.070 1.00 92.50 91 ILE A CA 1
ATOM 669 C C . ILE A 1 91 ? 3.710 1.877 -7.265 1.00 92.50 91 ILE A C 1
ATOM 671 O O . ILE A 1 91 ? 4.417 0.882 -7.115 1.00 92.50 91 ILE A O 1
ATOM 675 N N . ASP A 1 92 ? 3.390 2.341 -8.466 1.00 90.06 92 ASP A N 1
ATOM 676 C CA . ASP A 1 92 ? 3.986 1.804 -9.681 1.00 90.06 92 ASP A CA 1
ATOM 677 C C . ASP A 1 92 ? 5.460 2.241 -9.788 1.00 90.06 92 ASP A C 1
ATOM 679 O O . ASP A 1 92 ? 5.774 3.432 -9.843 1.00 90.06 92 ASP A O 1
ATOM 683 N N . LEU A 1 93 ? 6.379 1.273 -9.827 1.00 88.62 93 LEU A N 1
ATOM 684 C CA . LEU A 1 93 ? 7.822 1.521 -9.884 1.00 88.62 93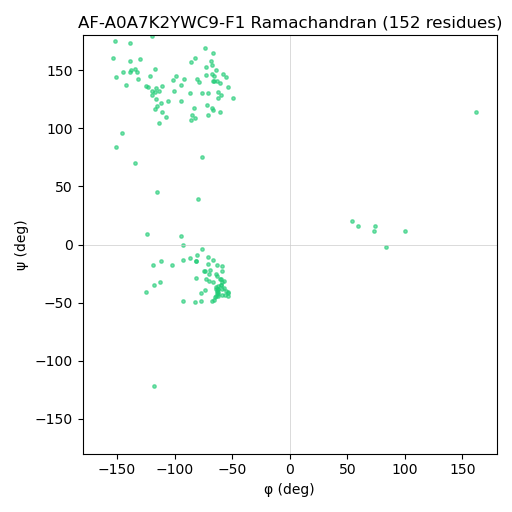 LEU A CA 1
ATOM 685 C C . LEU A 1 93 ? 8.301 2.071 -11.236 1.00 88.62 93 LEU A C 1
ATOM 687 O O . LEU A 1 93 ? 9.433 2.542 -11.321 1.00 88.62 93 LEU A O 1
ATOM 691 N N . TYR A 1 94 ? 7.463 2.080 -12.276 1.00 84.94 94 TYR A N 1
ATOM 692 C CA . TYR A 1 94 ? 7.720 2.853 -13.492 1.00 84.94 94 TYR A CA 1
ATOM 693 C C . TYR A 1 94 ? 7.561 4.366 -13.258 1.00 84.94 94 TYR A C 1
ATOM 695 O O . TYR A 1 94 ? 8.033 5.163 -14.072 1.00 84.94 94 TYR A O 1
ATOM 703 N N . ARG A 1 95 ? 6.910 4.784 -12.159 1.00 83.44 95 ARG A N 1
ATOM 704 C CA . ARG A 1 95 ? 6.725 6.189 -11.752 1.00 83.44 95 ARG A CA 1
ATOM 705 C C . ARG A 1 95 ? 7.024 6.393 -10.262 1.00 83.44 95 ARG A C 1
ATOM 707 O O . ARG A 1 95 ? 6.129 6.692 -9.475 1.00 83.44 95 ARG A O 1
ATOM 714 N N . PRO A 1 96 ? 8.301 6.293 -9.872 1.00 83.62 96 PRO A N 1
ATOM 715 C CA . PRO A 1 96 ? 8.684 6.246 -8.469 1.00 83.62 96 PRO A CA 1
ATOM 716 C C . PRO A 1 96 ? 8.656 7.578 -7.712 1.00 83.62 96 PRO A C 1
ATOM 718 O O . PRO A 1 96 ? 8.938 7.577 -6.518 1.00 83.62 96 PRO A O 1
ATOM 721 N N . ALA A 1 97 ? 8.364 8.706 -8.368 1.00 83.19 97 ALA A N 1
ATOM 722 C CA . ALA A 1 97 ? 8.474 10.035 -7.754 1.00 83.19 97 ALA A CA 1
ATOM 723 C C . ALA A 1 97 ? 7.686 10.140 -6.435 1.00 83.19 97 ALA A C 1
ATOM 725 O O . ALA A 1 97 ? 8.226 10.595 -5.434 1.00 83.19 97 ALA A O 1
ATOM 726 N N . ALA A 1 98 ? 6.474 9.580 -6.409 1.00 86.88 98 ALA A N 1
ATOM 727 C CA . ALA A 1 98 ? 5.609 9.557 -5.232 1.00 86.88 98 ALA A CA 1
ATOM 728 C C . ALA A 1 98 ? 6.174 8.784 -4.027 1.00 86.88 98 ALA A C 1
ATOM 730 O O . ALA A 1 98 ? 5.682 8.940 -2.911 1.00 86.88 98 ALA A O 1
ATOM 731 N N . VAL A 1 99 ? 7.180 7.919 -4.220 1.00 88.25 99 VAL A N 1
ATOM 732 C CA . VAL A 1 99 ? 7.782 7.166 -3.111 1.00 88.25 99 VAL A CA 1
ATOM 733 C C . VAL A 1 99 ? 8.407 8.133 -2.109 1.00 88.25 99 VAL A C 1
ATOM 735 O O . VAL A 1 99 ? 8.191 7.970 -0.910 1.00 88.25 99 VAL A O 1
ATOM 738 N N . ALA A 1 100 ? 9.141 9.143 -2.585 1.00 88.31 100 ALA A N 1
ATOM 739 C CA . ALA A 1 100 ? 9.819 10.110 -1.724 1.00 88.31 100 ALA A CA 1
ATOM 740 C C . ALA A 1 100 ? 8.832 10.910 -0.867 1.00 88.31 100 ALA A C 1
ATOM 742 O O . ALA A 1 100 ? 9.078 11.116 0.320 1.00 88.31 100 ALA A O 1
ATOM 743 N N . ASP A 1 101 ? 7.686 11.273 -1.440 1.00 88.44 101 ASP A N 1
ATOM 744 C CA . ASP A 1 101 ? 6.654 12.039 -0.745 1.00 88.44 101 ASP A CA 1
ATOM 745 C C . ASP A 1 101 ? 5.901 11.204 0.300 1.00 88.44 101 ASP A C 1
ATOM 747 O O . ASP A 1 101 ? 5.455 11.735 1.311 1.00 88.44 101 ASP A O 1
ATOM 751 N N . LEU A 1 102 ? 5.775 9.886 0.101 1.00 90.75 102 LEU A N 1
ATOM 752 C CA . LEU A 1 102 ? 4.923 9.028 0.935 1.00 90.75 102 LEU A CA 1
ATOM 753 C C . LEU A 1 102 ? 5.678 8.189 1.976 1.00 90.75 102 LEU A C 1
ATOM 755 O O . LEU A 1 102 ? 5.070 7.707 2.941 1.00 90.75 102 LEU A O 1
ATOM 759 N N . VAL A 1 103 ? 6.994 8.011 1.816 1.00 89.06 103 VAL A N 1
ATOM 760 C CA . VAL A 1 103 ? 7.819 7.096 2.632 1.00 89.06 103 VAL A CA 1
ATOM 761 C C . VAL A 1 103 ? 7.793 7.415 4.126 1.00 89.06 103 VAL A C 1
ATOM 763 O O . VAL A 1 103 ? 7.835 6.504 4.956 1.00 89.06 103 VAL A O 1
ATOM 766 N N . GLY A 1 104 ? 7.664 8.696 4.474 1.00 88.62 104 GLY A N 1
ATOM 767 C CA . GLY A 1 104 ? 7.599 9.175 5.855 1.00 88.62 104 GLY A CA 1
ATOM 768 C C . GLY A 1 104 ? 6.219 9.065 6.509 1.00 88.62 104 GLY A C 1
ATOM 769 O O . GLY A 1 104 ? 6.122 9.148 7.735 1.00 88.62 104 GLY A O 1
ATOM 770 N N . TYR A 1 105 ? 5.156 8.842 5.733 1.00 92.12 105 TYR A N 1
ATOM 771 C CA . TYR A 1 105 ? 3.769 8.930 6.211 1.00 92.12 105 TYR A CA 1
ATOM 772 C C . TYR A 1 105 ? 3.053 7.580 6.225 1.00 92.12 105 TYR A C 1
ATOM 774 O O . TYR A 1 105 ? 2.288 7.305 7.147 1.00 92.12 105 TYR A O 1
ATOM 782 N N . CYS A 1 106 ? 3.377 6.675 5.302 1.00 93.56 106 CYS A N 1
ATOM 783 C CA . CYS A 1 106 ? 2.712 5.374 5.208 1.00 93.56 106 CYS A CA 1
ATOM 784 C C . CYS A 1 106 ? 3.266 4.356 6.216 1.00 93.56 106 CYS A C 1
ATOM 786 O O . CYS A 1 106 ? 4.463 4.321 6.499 1.00 93.56 106 CYS A O 1
ATOM 788 N N . ALA A 1 107 ? 2.410 3.516 6.794 1.00 94.19 107 ALA A N 1
ATOM 789 C CA . ALA A 1 107 ? 2.831 2.405 7.650 1.00 94.19 107 ALA A CA 1
ATOM 790 C C . ALA A 1 107 ? 3.656 1.380 6.855 1.00 94.19 107 ALA A C 1
ATOM 792 O O . ALA A 1 107 ? 4.647 0.861 7.363 1.00 94.19 107 ALA A O 1
ATOM 793 N N . ALA A 1 108 ? 3.302 1.152 5.590 1.00 94.75 108 ALA A N 1
ATOM 794 C CA . ALA A 1 108 ? 4.128 0.413 4.646 1.00 94.75 108 ALA A CA 1
ATOM 795 C C . ALA A 1 108 ? 4.003 0.991 3.232 1.00 94.75 108 ALA A C 1
ATOM 797 O O . ALA A 1 108 ? 2.944 1.494 2.851 1.00 94.75 108 ALA A O 1
ATOM 798 N N . LEU A 1 109 ? 5.082 0.896 2.457 1.00 94.75 109 LEU A N 1
ATOM 799 C CA . LEU A 1 109 ? 5.092 1.211 1.032 1.00 94.75 109 LEU A CA 1
ATOM 800 C C . LEU A 1 109 ? 5.486 -0.011 0.218 1.00 94.75 109 LEU A C 1
ATOM 802 O O . LEU A 1 109 ? 6.532 -0.623 0.448 1.00 94.75 109 LEU A O 1
ATOM 806 N N . LEU A 1 110 ? 4.667 -0.310 -0.782 1.00 93.88 110 LEU A N 1
ATOM 807 C CA . LEU A 1 110 ? 4.884 -1.372 -1.749 1.00 93.88 110 LEU A CA 1
ATOM 808 C C . LEU A 1 110 ? 5.109 -0.752 -3.125 1.00 93.88 110 LEU A C 1
ATOM 810 O O . LEU A 1 110 ? 4.351 0.104 -3.566 1.00 93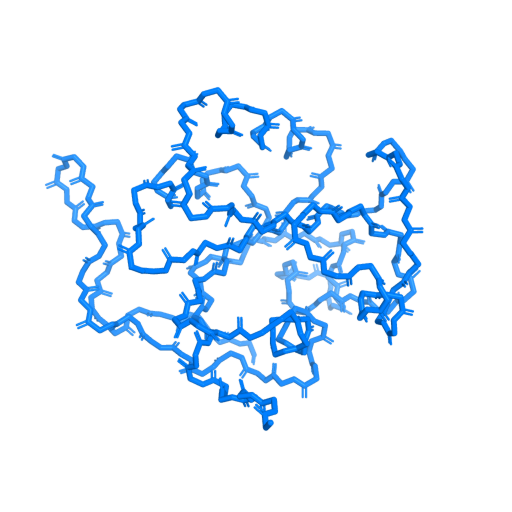.88 110 LEU A O 1
ATOM 814 N N . GLY A 1 111 ? 6.142 -1.208 -3.815 1.00 92.94 111 GLY A N 1
ATOM 815 C CA . GLY A 1 111 ? 6.356 -0.972 -5.231 1.00 92.94 111 GLY A CA 1
ATOM 816 C C . GLY A 1 111 ? 5.791 -2.126 -6.055 1.00 92.94 111 GLY A C 1
ATOM 817 O O . GLY A 1 111 ? 5.998 -3.284 -5.702 1.00 92.94 111 GLY A O 1
ATOM 818 N N . THR A 1 112 ? 5.116 -1.841 -7.163 1.00 91.19 112 THR A N 1
ATOM 819 C CA . THR A 1 112 ? 4.649 -2.848 -8.126 1.00 91.19 112 THR A CA 1
ATOM 820 C C . THR A 1 112 ? 5.225 -2.593 -9.518 1.00 91.19 112 THR A C 1
ATOM 822 O O . THR A 1 112 ? 5.401 -1.446 -9.920 1.00 91.19 112 THR A O 1
ATOM 825 N N . ARG A 1 113 ? 5.523 -3.664 -10.262 1.00 87.06 113 ARG A N 1
ATOM 826 C CA . ARG A 1 113 ? 5.935 -3.636 -11.681 1.00 87.06 113 ARG A CA 1
ATOM 827 C C . ARG A 1 113 ? 4.907 -4.327 -12.577 1.00 87.06 113 ARG A C 1
ATOM 829 O O . ARG A 1 113 ? 5.259 -5.148 -13.415 1.00 87.06 113 ARG A O 1
ATOM 836 N N . GLY A 1 114 ? 3.631 -4.020 -12.359 1.00 82.25 114 GLY A N 1
ATOM 837 C CA . GLY A 1 114 ? 2.521 -4.620 -13.105 1.00 82.25 114 GLY A CA 1
ATOM 838 C C . GLY A 1 114 ? 1.793 -5.752 -12.380 1.00 82.25 114 GLY A C 1
ATOM 839 O O . GLY A 1 114 ? 0.961 -6.405 -13.001 1.00 82.25 114 GLY A O 1
ATOM 840 N N . ALA A 1 115 ? 2.039 -5.950 -11.079 1.00 86.19 115 ALA A N 1
ATOM 841 C CA . ALA A 1 115 ? 1.238 -6.870 -10.275 1.00 86.19 115 ALA A CA 1
ATOM 842 C C . ALA A 1 115 ? -0.235 -6.427 -10.256 1.00 86.19 115 ALA A C 1
ATOM 844 O O . ALA A 1 115 ? -0.551 -5.228 -10.138 1.00 86.19 115 ALA A O 1
ATOM 845 N N . ASP A 1 116 ? -1.128 -7.404 -10.361 1.00 89.94 116 ASP A N 1
ATOM 846 C CA . ASP A 1 116 ? -2.558 -7.202 -10.192 1.00 89.94 116 ASP A CA 1
ATOM 847 C C . ASP A 1 116 ? -2.913 -6.990 -8.713 1.00 89.94 116 ASP A C 1
ATOM 849 O O . ASP A 1 116 ? -2.086 -7.147 -7.811 1.00 89.94 116 ASP A O 1
ATOM 853 N N . ASP A 1 117 ? -4.150 -6.571 -8.458 1.00 91.50 117 ASP A N 1
ATOM 854 C CA . ASP A 1 117 ? -4.615 -6.304 -7.094 1.00 91.50 117 ASP A CA 1
ATOM 855 C C . ASP A 1 117 ? -4.519 -7.550 -6.210 1.00 91.50 117 ASP A C 1
ATOM 857 O O . ASP A 1 117 ? -4.181 -7.452 -5.033 1.00 91.50 117 ASP A O 1
ATOM 861 N N . GLU A 1 118 ? -4.759 -8.729 -6.787 1.00 91.38 118 GLU A N 1
ATOM 862 C CA . GLU A 1 118 ? -4.672 -9.997 -6.070 1.00 91.38 118 GLU A CA 1
ATOM 863 C C . GLU A 1 118 ? -3.235 -10.301 -5.632 1.00 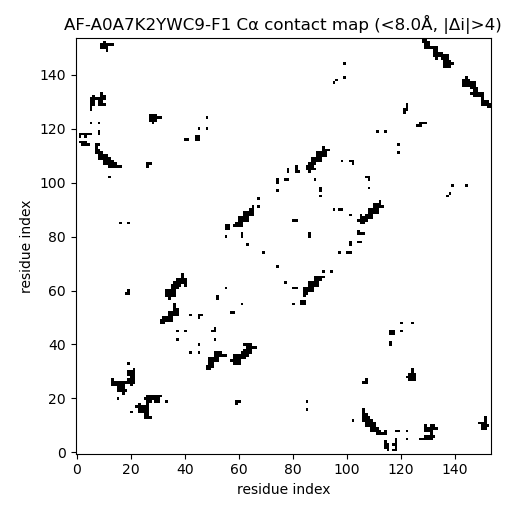91.38 118 GLU A C 1
ATOM 865 O O . GLU A 1 118 ? -3.021 -10.584 -4.456 1.00 91.38 118 GLU A O 1
ATOM 870 N N . GLY A 1 119 ? -2.243 -10.164 -6.522 1.00 90.56 119 GLY A N 1
ATOM 871 C CA . GLY A 1 119 ? -0.833 -10.358 -6.179 1.00 90.56 119 GLY A CA 1
ATOM 872 C C . GLY A 1 119 ? -0.320 -9.365 -5.130 1.00 90.56 119 GLY A C 1
ATOM 873 O O . GLY A 1 119 ? 0.463 -9.727 -4.251 1.00 90.56 119 GLY A O 1
ATOM 874 N N . VAL A 1 120 ? -0.796 -8.118 -5.167 1.00 91.56 120 VAL A N 1
ATOM 875 C CA . VAL A 1 120 ? -0.475 -7.119 -4.136 1.00 91.56 120 VAL A CA 1
ATOM 876 C C . VAL A 1 120 ? -1.095 -7.502 -2.791 1.00 91.56 120 VAL A C 1
ATOM 878 O O . VAL A 1 120 ? -0.399 -7.509 -1.774 1.00 91.56 120 VAL A O 1
ATOM 881 N N . LEU A 1 121 ? -2.384 -7.849 -2.772 1.00 92.94 121 LEU A N 1
ATOM 882 C CA . LEU A 1 121 ? -3.100 -8.252 -1.559 1.00 92.94 121 LEU A CA 1
ATOM 883 C C . LEU A 1 121 ? -2.509 -9.528 -0.949 1.00 92.94 121 LEU A C 1
ATOM 885 O O . LEU A 1 121 ? -2.354 -9.626 0.265 1.00 92.94 121 LEU A O 1
ATOM 889 N N . ASP A 1 122 ? -2.100 -10.475 -1.782 1.00 91.94 122 ASP A N 1
ATOM 890 C CA . ASP A 1 122 ? -1.399 -11.685 -1.371 1.00 91.94 122 ASP A CA 1
ATOM 891 C C . ASP A 1 122 ? -0.132 -11.385 -0.550 1.00 91.94 122 ASP A C 1
ATOM 893 O O . ASP A 1 122 ? 0.114 -12.048 0.460 1.00 91.94 122 ASP A O 1
ATOM 897 N N . VAL A 1 123 ? 0.635 -10.357 -0.923 1.00 92.19 123 VAL A N 1
ATOM 898 C CA . VAL A 1 123 ? 1.827 -9.916 -0.178 1.00 92.19 123 VAL A CA 1
ATOM 899 C C . VAL A 1 123 ? 1.466 -9.119 1.074 1.00 92.19 123 VAL A C 1
ATOM 901 O O . VAL A 1 123 ? 2.070 -9.315 2.132 1.00 92.19 123 VAL A O 1
ATOM 904 N N . VAL A 1 124 ? 0.474 -8.232 0.971 1.00 93.25 124 VAL A N 1
ATOM 905 C CA . VAL A 1 124 ? -0.018 -7.403 2.083 1.00 93.25 124 VAL A CA 1
ATOM 906 C C . VAL A 1 124 ? -0.524 -8.270 3.239 1.00 93.25 124 VAL A C 1
ATOM 908 O O . VAL A 1 124 ? -0.209 -7.998 4.395 1.00 93.25 124 VAL A O 1
ATOM 911 N N . PHE A 1 125 ? -1.272 -9.330 2.933 1.00 92.38 125 PHE A N 1
ATOM 912 C CA . PHE A 1 125 ? -1.876 -10.237 3.914 1.00 92.38 125 PHE A CA 1
ATOM 913 C C . PHE A 1 125 ? -1.024 -11.478 4.219 1.00 92.38 125 PHE A C 1
ATOM 915 O O . PHE A 1 125 ? -1.485 -12.386 4.907 1.00 92.38 125 PHE A O 1
ATOM 922 N N . GLY A 1 126 ? 0.210 -11.558 3.712 1.00 90.50 126 GLY A N 1
ATOM 923 C CA . GLY A 1 126 ? 1.126 -12.647 4.063 1.00 90.50 126 GLY A CA 1
ATOM 924 C C . GLY A 1 126 ? 0.829 -14.005 3.438 1.00 90.50 126 GLY A C 1
ATOM 925 O O . GLY A 1 126 ? 1.380 -15.005 3.891 1.00 90.50 126 GLY A O 1
ATOM 926 N N . ARG A 1 127 ? 0.001 -14.073 2.389 1.00 89.69 127 ARG A N 1
ATOM 927 C CA . ARG A 1 127 ? -0.171 -15.307 1.601 1.00 89.69 127 ARG A CA 1
ATOM 928 C C . ARG A 1 127 ? 1.075 -15.624 0.773 1.00 89.69 127 ARG A C 1
ATOM 930 O O . ARG A 1 127 ? 1.383 -16.796 0.572 1.00 89.69 127 ARG A O 1
ATOM 937 N N . TYR A 1 128 ? 1.798 -14.589 0.344 1.00 88.00 128 TYR A N 1
ATOM 938 C CA . TYR A 1 128 ? 3.108 -14.689 -0.294 1.00 88.00 128 TYR A CA 1
ATOM 939 C C . TYR A 1 128 ? 4.096 -13.714 0.349 1.00 88.00 128 TYR A C 1
ATOM 941 O O . TYR A 1 128 ? 3.746 -12.585 0.676 1.00 88.00 128 TYR A O 1
ATOM 949 N N . ALA A 1 129 ? 5.353 -14.131 0.499 1.00 85.69 129 ALA A N 1
ATOM 950 C CA . ALA A 1 129 ? 6.404 -13.248 0.993 1.00 85.69 129 ALA A CA 1
ATOM 951 C C . ALA A 1 129 ? 6.898 -12.310 -0.129 1.00 85.69 129 ALA A C 1
ATOM 953 O O . ALA A 1 129 ? 7.072 -12.765 -1.265 1.00 85.69 129 ALA A O 1
ATOM 954 N N . PRO A 1 130 ? 7.177 -11.024 0.162 1.00 87.81 130 PRO A N 1
ATOM 955 C CA . PRO A 1 130 ? 7.734 -10.107 -0.823 1.00 87.81 130 PRO A CA 1
ATOM 956 C C . PRO A 1 130 ? 9.162 -10.526 -1.191 1.00 87.81 130 PRO A C 1
ATOM 958 O O . PRO A 1 130 ? 10.076 -10.523 -0.357 1.00 87.81 130 PRO A O 1
ATOM 961 N N . ALA A 1 131 ? 9.349 -10.868 -2.465 1.00 87.44 131 ALA A N 1
ATOM 962 C CA . ALA A 1 131 ? 10.633 -11.276 -3.033 1.00 87.44 131 ALA A CA 1
ATOM 963 C C . ALA A 1 131 ? 11.191 -10.249 -4.030 1.00 87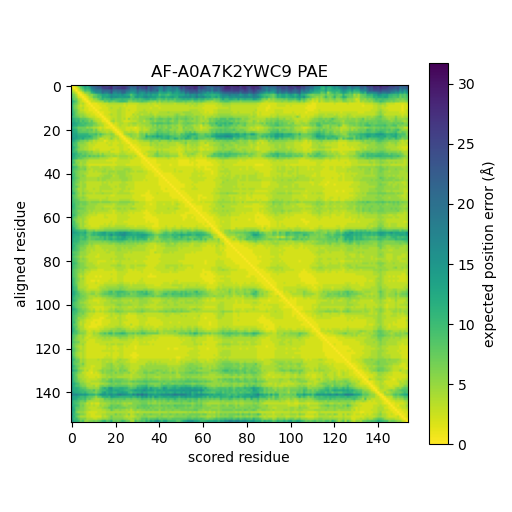.44 131 ALA A C 1
ATOM 965 O O . ALA A 1 131 ? 12.378 -10.292 -4.356 1.00 87.44 131 ALA A O 1
ATOM 966 N N . GLY A 1 132 ? 10.368 -9.299 -4.487 1.00 87.69 132 GLY A N 1
ATOM 967 C CA . GLY A 1 132 ? 10.797 -8.265 -5.415 1.00 87.69 132 GLY A CA 1
ATOM 968 C C . GLY A 1 132 ? 11.952 -7.429 -4.867 1.00 87.69 132 GLY A C 1
ATOM 969 O O . GLY A 1 132 ? 12.064 -7.179 -3.662 1.00 87.69 132 GLY A O 1
ATOM 970 N N . ARG A 1 133 ? 12.818 -6.999 -5.785 1.00 90.81 133 ARG A N 1
ATOM 971 C CA . ARG A 1 133 ? 13.947 -6.099 -5.541 1.00 90.81 133 ARG A CA 1
ATOM 972 C C . ARG A 1 133 ? 13.953 -4.996 -6.591 1.00 90.81 133 ARG A C 1
ATOM 974 O O . ARG A 1 133 ? 13.545 -5.228 -7.733 1.00 90.81 133 ARG A O 1
ATOM 981 N N . LEU A 1 134 ? 14.420 -3.812 -6.210 1.00 89.31 134 LEU A N 1
ATOM 982 C CA . LEU A 1 134 ? 14.606 -2.701 -7.135 1.00 89.31 134 LEU A CA 1
ATOM 983 C C . LEU A 1 134 ? 15.636 -3.052 -8.208 1.00 89.31 134 LEU A C 1
ATOM 985 O O . LEU A 1 134 ? 16.726 -3.530 -7.904 1.00 89.31 134 LEU A O 1
ATOM 989 N N . SER A 1 135 ? 15.290 -2.795 -9.468 1.00 86.31 135 SER A N 1
ATOM 990 C CA . SER A 1 135 ? 16.190 -2.972 -10.615 1.00 86.31 135 SER A CA 1
ATOM 991 C C . SER A 1 135 ? 17.073 -1.755 -10.893 1.00 86.31 135 SER A C 1
ATOM 993 O O . SER A 1 135 ? 17.986 -1.847 -11.707 1.00 86.31 135 SER A O 1
ATOM 995 N N . SER A 1 136 ? 16.775 -0.623 -10.262 1.00 86.44 136 SER A N 1
ATOM 996 C CA . SER A 1 136 ? 17.497 0.642 -10.382 1.00 86.44 136 SER A CA 1
ATOM 997 C C . SER A 1 136 ? 17.309 1.455 -9.107 1.00 86.44 136 SER A C 1
ATOM 999 O O . SER A 1 136 ? 16.335 1.239 -8.380 1.00 86.44 136 SER A O 1
ATOM 1001 N N . ASP A 1 137 ? 18.195 2.416 -8.876 1.00 87.38 137 ASP A N 1
ATOM 1002 C CA . ASP A 1 137 ? 18.099 3.314 -7.731 1.00 87.38 137 ASP A CA 1
ATOM 1003 C C . ASP A 1 137 ? 16.825 4.165 -7.816 1.00 87.38 137 ASP A C 1
ATOM 1005 O O . ASP A 1 137 ? 16.425 4.620 -8.893 1.00 87.38 137 ASP A O 1
ATOM 1009 N N . LEU A 1 138 ? 16.183 4.377 -6.670 1.00 86.19 138 LEU A N 1
ATOM 1010 C CA . LEU A 1 138 ? 15.080 5.317 -6.527 1.00 86.19 138 LEU A CA 1
ATOM 1011 C C . LEU A 1 138 ? 15.668 6.709 -6.272 1.00 86.19 138 LEU A C 1
ATOM 1013 O O . LEU A 1 138 ? 16.251 6.923 -5.206 1.00 86.19 138 LEU A O 1
ATOM 1017 N N . PRO A 1 139 ? 15.547 7.656 -7.220 1.00 77.88 139 PRO A N 1
ATOM 1018 C CA . PRO A 1 139 ? 16.138 8.975 -7.062 1.00 77.88 139 PRO A CA 1
ATOM 1019 C C . PRO A 1 139 ? 15.453 9.757 -5.935 1.00 77.88 139 PRO A C 1
ATOM 1021 O O . PRO A 1 139 ? 14.246 9.649 -5.724 1.00 77.88 139 PRO A O 1
ATOM 1024 N N . SER A 1 140 ? 16.239 10.576 -5.245 1.00 79.50 140 SER A N 1
ATOM 1025 C CA . SER A 1 140 ? 15.788 11.657 -4.366 1.00 79.50 140 SER A CA 1
ATOM 1026 C C . SER A 1 140 ? 16.708 12.871 -4.585 1.00 79.50 140 SER A C 1
ATOM 1028 O O . SER A 1 140 ? 17.650 12.798 -5.374 1.00 79.50 140 SER A O 1
ATOM 1030 N N . ASP A 1 141 ? 16.388 14.008 -3.969 1.00 72.00 141 ASP A N 1
ATOM 1031 C CA . ASP A 1 141 ? 16.938 15.334 -4.294 1.00 72.00 141 ASP A CA 1
ATOM 1032 C C . ASP A 1 141 ? 18.473 15.429 -4.136 1.00 72.00 141 ASP A C 1
ATOM 1034 O O . ASP A 1 141 ? 19.129 16.165 -4.870 1.00 72.00 141 ASP A O 1
ATOM 1038 N N . ALA A 1 142 ? 19.061 14.647 -3.219 1.00 73.62 142 ALA A N 1
ATOM 1039 C CA . ALA A 1 142 ? 20.502 14.666 -2.926 1.00 73.62 142 ALA A CA 1
ATOM 1040 C C . ALA A 1 142 ? 21.200 13.298 -3.044 1.00 73.62 142 ALA A C 1
ATOM 1042 O O . ALA A 1 142 ? 22.313 13.216 -3.557 1.00 73.62 142 ALA A O 1
ATOM 1043 N N . GLU A 1 143 ? 20.559 12.227 -2.577 1.00 80.25 143 GLU A N 1
ATOM 1044 C CA . GLU A 1 143 ? 21.072 10.850 -2.582 1.00 80.25 143 GLU A CA 1
ATOM 1045 C C . GLU A 1 143 ? 19.939 9.894 -2.970 1.00 80.25 143 GLU A C 1
ATOM 1047 O O . GLU A 1 143 ? 18.772 10.269 -2.826 1.00 80.25 143 GLU A O 1
ATOM 1052 N N . PRO A 1 144 ? 20.228 8.681 -3.477 1.00 82.25 144 PRO A N 1
ATOM 1053 C CA . PRO A 1 144 ? 19.175 7.718 -3.771 1.00 82.25 144 PRO A CA 1
ATOM 1054 C C . PRO A 1 144 ? 18.398 7.385 -2.494 1.00 82.25 144 PRO A C 1
ATOM 1056 O O . PRO A 1 144 ? 18.976 7.026 -1.471 1.00 82.25 144 PRO A O 1
ATOM 1059 N N . LEU A 1 145 ? 17.071 7.487 -2.561 1.00 88.25 145 LEU A N 1
ATOM 1060 C CA . LEU A 1 145 ? 16.197 7.141 -1.441 1.00 88.25 145 LEU A CA 1
ATOM 1061 C C . LEU A 1 145 ? 16.306 5.651 -1.100 1.00 88.25 145 LEU A C 1
ATOM 1063 O O . LEU A 1 145 ? 16.286 5.269 0.066 1.00 88.25 145 LEU A O 1
ATOM 1067 N N . PHE A 1 146 ? 16.419 4.826 -2.141 1.00 90.44 146 PHE A N 1
ATOM 1068 C CA . PHE A 1 146 ? 16.699 3.403 -2.042 1.00 90.44 146 PHE A CA 1
ATOM 1069 C C . PHE A 1 146 ? 17.626 2.993 -3.177 1.00 90.44 146 PHE A C 1
ATOM 1071 O O . PHE A 1 146 ? 17.427 3.389 -4.326 1.00 90.44 146 PHE A O 1
ATOM 1078 N N . GLU A 1 147 ? 18.612 2.168 -2.858 1.00 90.50 147 GLU A N 1
ATOM 1079 C CA . GLU A 1 147 ? 19.571 1.663 -3.833 1.00 90.50 147 GLU A CA 1
ATOM 1080 C C . GLU A 1 147 ? 19.018 0.458 -4.604 1.00 90.50 147 GLU A C 1
ATOM 1082 O O . GLU A 1 147 ? 18.090 -0.244 -4.186 1.00 90.50 147 GLU A O 1
ATOM 1087 N N . THR A 1 148 ? 19.627 0.192 -5.750 1.00 90.19 148 THR A N 1
ATOM 1088 C CA . THR A 1 148 ? 19.391 -0.998 -6.558 1.00 90.19 148 THR A CA 1
ATOM 1089 C C . THR A 1 148 ? 19.566 -2.251 -5.702 1.00 90.19 148 THR A C 1
ATOM 1091 O O . THR A 1 148 ? 20.513 -2.383 -4.931 1.00 90.19 148 THR A O 1
ATOM 1094 N N . GLY A 1 149 ? 18.647 -3.205 -5.837 1.00 89.25 149 GLY A N 1
ATOM 1095 C CA . GLY 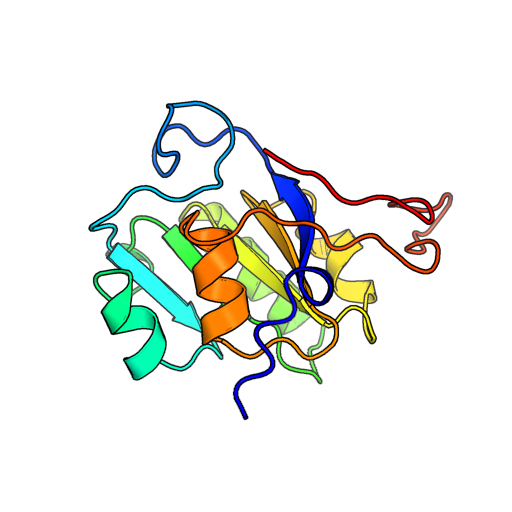A 1 149 ? 18.620 -4.400 -5.000 1.00 89.25 149 GLY A CA 1
ATOM 1096 C C . GLY A 1 149 ? 17.923 -4.208 -3.652 1.00 89.25 149 GLY A C 1
ATOM 1097 O O . GLY A 1 149 ? 17.779 -5.190 -2.928 1.00 89.25 149 GLY A O 1
ATOM 1098 N N . HIS A 1 150 ? 17.436 -3.007 -3.317 1.00 91.12 150 HIS A N 1
ATOM 1099 C CA . HIS A 1 150 ? 16.590 -2.808 -2.138 1.00 91.12 150 HIS A CA 1
ATOM 1100 C C . HIS A 1 150 ? 15.246 -3.528 -2.282 1.00 91.12 150 HIS A C 1
ATOM 1102 O O . HIS A 1 150 ? 14.664 -3.622 -3.365 1.00 91.12 150 HIS A O 1
ATOM 1108 N N . GLY A 1 151 ? 14.747 -4.040 -1.166 1.00 89.19 151 GLY A N 1
ATOM 1109 C CA . GLY A 1 151 ? 13.472 -4.734 -1.064 1.00 89.19 151 GLY A CA 1
ATOM 1110 C C . GLY A 1 151 ? 13.449 -5.541 0.221 1.00 89.19 151 GLY A C 1
ATOM 1111 O O . GLY A 1 151 ? 14.233 -6.476 0.397 1.00 89.19 151 GLY A O 1
ATOM 1112 N N . LEU A 1 152 ? 12.576 -5.146 1.137 1.00 89.44 152 LEU A N 1
ATOM 1113 C CA . LEU A 1 152 ? 12.419 -5.808 2.418 1.00 89.44 152 LEU A CA 1
ATOM 1114 C C . LEU A 1 152 ? 11.718 -7.158 2.233 1.00 89.44 152 LEU A C 1
ATOM 1116 O O . LEU A 1 152 ? 10.913 -7.362 1.324 1.00 89.44 152 LEU A O 1
ATOM 1120 N N . SER A 1 153 ? 12.015 -8.066 3.147 1.00 85.81 153 SER A N 1
ATOM 1121 C CA . SER A 1 153 ? 11.314 -9.334 3.325 1.00 85.81 153 SER A CA 1
ATOM 1122 C C . SER A 1 153 ? 10.968 -9.473 4.807 1.00 85.81 153 SER A C 1
ATOM 1124 O O . SER A 1 153 ? 11.567 -8.787 5.641 1.00 85.81 153 SER A O 1
ATOM 1126 N N . TYR A 1 154 ? 9.992 -10.315 5.130 1.00 80.25 154 TYR A N 1
ATOM 1127 C CA . TYR A 1 154 ? 9.634 -10.659 6.505 1.00 80.25 154 TYR A CA 1
ATOM 1128 C C . TYR A 1 154 ? 9.624 -12.173 6.690 1.00 80.25 154 TYR A C 1
ATOM 1130 O O . TYR A 1 154 ? 9.469 -12.885 5.670 1.00 80.25 154 TYR A O 1
#

Nearest PDB structures (foldseek):
  7qg4-assembly1_A  TM=8.081E-01  e=7.184E-08  synthetic construct
  7qea-assembly1_A  TM=7.980E-01  e=6.322E-08  synthetic construct
  7qe2-assembly1_A  TM=7.978E-01  e=1.873E-07  unidentified
  3eq2-assembly1_A  TM=5.033E-01  e=5.441E-01  Pseudomonas aeruginosa

Radius of gyration: 14.16 Å; Cα contacts (8 Å, |Δi|>4): 350; chains: 1; bounding box: 37×32×33 Å

pLDDT: mean 88.35, std 8.35, range [41.22, 96.44]

Foldseek 3Di:
DQCLPLQQKFWQDWAQDLLQDPVNGTNPQGEAAFEEEEEPAPPVLVVVGYNYDPDLQRGQEYEYEDDPDDDPVVLVVQLVSLVRHAYEYEYEPVDLPSCVSCVVRHNTYMYGPPHHSNSVNCCNNVVDWRPHWACAFCDDDPDGPGGGRHGDTD

Sequence (154 aa):
MSDRDPNAVVLLTNRTSSRISTSGGPALPLRDALRVYTEHVDTKVAERYAIVVTEVADADVALLRLPGAHGGAELDRIVDIAATVPTVAVIDLYRPAAVADLVGYCAALLGTRGADDEGVLDVVFGRYAPAGRLSSDLPSDAEPLFETGHGLSY

Mean predicted aligned error: 4.89 Å

Solvent-accessible surface area (backbone atoms only — not comparable to full-atom values): 8343 Å² total; per-residue (Å²): 131,84,58,66,51,49,59,28,35,21,29,72,45,62,37,75,30,51,92,45,15,66,80,58,38,40,23,63,37,34,43,76,77,38,32,32,17,65,38,87,49,59,60,81,58,48,52,76,64,29,45,71,38,95,44,70,90,73,24,64,30,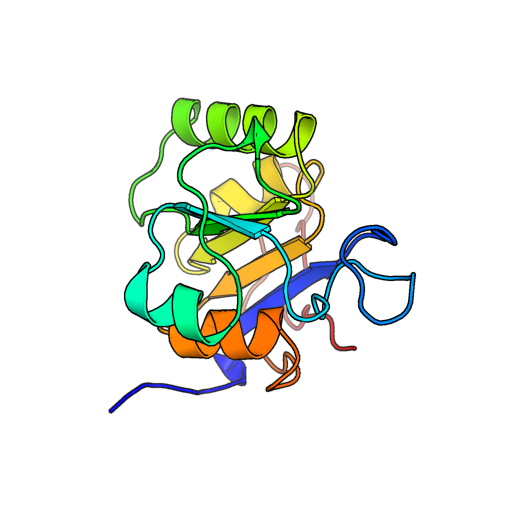35,41,37,39,59,61,95,79,76,55,69,71,55,53,52,50,52,46,56,47,25,73,74,30,52,17,38,38,37,38,45,59,92,62,53,72,62,51,72,78,40,64,87,48,35,32,25,36,34,33,27,72,79,46,44,63,62,44,51,46,31,37,46,53,53,76,35,69,40,63,7,52,36,92,53,61,39,81,47,99,86,54,62,75,39,52,55,62,42,44,48,69,126

Secondary structure (DSSP, 8-state):
-----TTSEEEEEE-B-TTTBSSSSBSPSBPTT-EEEEESS-HHHHTTTSEEESSGGG-SEEEEEPPSS--HHHHHHHHHHHHHS-EEEEEETTSTHHHHHHTTT-SEEEEESS--HHHHHHHHTTSS------SS-B--SSS-SB-TT--B--